Protein AF-A0A820F9A8-F1 (afdb_monomer)

Sequence (80 aa):
MTGSHKEKIEQFVQMVNKRDVNHLDNVLDNNVEKKENSKTIYSNLQEAREFYSIEHETFPKSQFKSIEFKEDDSNKNTAH

Structure (mmCIF, N/CA/C/O backbone):
data_AF-A0A820F9A8-F1
#
_entry.id   AF-A0A820F9A8-F1
#
loop_
_atom_site.group_PDB
_atom_site.id
_atom_site.type_symbol
_atom_site.label_atom_id
_atom_site.label_alt_id
_atom_site.label_comp_id
_atom_site.label_asym_id
_atom_site.label_entity_id
_atom_site.label_seq_id
_atom_site.pdbx_PDB_ins_code
_atom_site.Cartn_x
_atom_site.Cartn_y
_atom_site.Cartn_z
_atom_site.occupancy
_atom_site.B_iso_or_equiv
_atom_site.auth_seq_id
_atom_site.auth_comp_id
_atom_site.auth_asym_id
_atom_site.auth_atom_id
_atom_site.pdbx_PDB_model_num
ATOM 1 N N . MET A 1 1 ? -16.074 7.644 -13.038 1.00 43.62 1 MET A N 1
ATOM 2 C CA . MET A 1 1 ? -15.616 8.214 -11.755 1.00 43.62 1 MET A CA 1
ATOM 3 C C . MET A 1 1 ? -14.143 8.563 -11.909 1.00 43.62 1 MET A C 1
ATOM 5 O O . MET A 1 1 ? -13.312 7.670 -11.867 1.00 43.62 1 MET A O 1
ATOM 9 N N . THR A 1 2 ? -13.815 9.820 -12.203 1.00 48.94 2 THR A N 1
ATOM 10 C CA . THR A 1 2 ? -12.426 10.311 -12.257 1.00 48.94 2 THR A CA 1
ATOM 11 C C . THR A 1 2 ? -12.158 11.070 -10.964 1.00 48.94 2 THR A C 1
ATOM 13 O O . THR A 1 2 ? -12.300 12.288 -10.930 1.00 48.94 2 THR A O 1
ATOM 16 N N . GLY A 1 3 ? -11.873 10.337 -9.884 1.00 55.44 3 GLY A N 1
ATOM 17 C CA . GLY A 1 3 ? -11.350 10.949 -8.662 1.00 55.44 3 GLY A CA 1
ATOM 18 C C . GLY A 1 3 ? -9.988 11.574 -8.960 1.00 55.44 3 GLY A C 1
ATOM 19 O O . GLY A 1 3 ? -9.196 10.996 -9.714 1.00 55.44 3 GLY A O 1
ATOM 20 N N . SER A 1 4 ? -9.742 12.765 -8.425 1.00 74.88 4 SER A N 1
ATOM 21 C CA . SER A 1 4 ? -8.485 13.490 -8.597 1.00 74.88 4 SER A CA 1
ATOM 22 C C . SER A 1 4 ? -7.304 12.632 -8.132 1.00 74.88 4 SER A C 1
ATOM 24 O O . SER A 1 4 ? -7.428 11.815 -7.219 1.00 74.88 4 SER A O 1
ATOM 26 N N . HIS A 1 5 ? -6.129 12.820 -8.736 1.00 76.44 5 HIS A N 1
ATOM 27 C CA . HIS A 1 5 ? -4.899 12.135 -8.322 1.00 76.44 5 HIS A CA 1
ATOM 28 C C . HIS A 1 5 ? -4.636 12.302 -6.813 1.00 76.44 5 HIS A C 1
ATOM 30 O O . HIS A 1 5 ? -4.227 11.359 -6.142 1.00 76.44 5 HIS A O 1
ATOM 36 N N . LYS A 1 6 ? -4.993 13.470 -6.264 1.00 79.19 6 LYS A N 1
ATOM 37 C CA . LYS A 1 6 ? -4.968 13.763 -4.828 1.00 79.19 6 LYS A CA 1
ATOM 38 C C . LYS A 1 6 ? -5.828 12.795 -4.010 1.00 79.19 6 LYS A C 1
ATOM 40 O O . LYS A 1 6 ? -5.340 12.229 -3.038 1.00 79.19 6 LYS A O 1
ATOM 45 N N . GLU A 1 7 ? -7.063 12.540 -4.441 1.00 83.94 7 GLU A N 1
ATOM 46 C CA . GLU A 1 7 ? -7.980 11.629 -3.745 1.00 83.94 7 GLU A CA 1
ATOM 47 C C . GLU A 1 7 ? -7.432 10.199 -3.718 1.00 83.94 7 GLU A C 1
ATOM 49 O O . GLU A 1 7 ? -7.504 9.535 -2.687 1.00 83.94 7 GLU A O 1
ATOM 54 N N . LYS A 1 8 ? -6.820 9.729 -4.815 1.00 84.69 8 LYS A N 1
ATOM 55 C CA . LYS A 1 8 ? -6.180 8.402 -4.850 1.00 84.69 8 LYS A CA 1
ATOM 56 C C . LYS A 1 8 ? -5.035 8.285 -3.845 1.00 84.69 8 LYS A C 1
ATOM 58 O O . LYS A 1 8 ? -4.896 7.252 -3.197 1.00 84.69 8 LYS A O 1
ATOM 63 N N . ILE A 1 9 ? -4.241 9.341 -3.688 1.00 84.88 9 ILE A N 1
ATOM 64 C CA . ILE A 1 9 ? -3.132 9.369 -2.728 1.00 84.88 9 ILE A CA 1
ATOM 65 C C . ILE A 1 9 ? -3.654 9.394 -1.295 1.00 84.88 9 ILE A C 1
ATOM 67 O O . ILE A 1 9 ? -3.147 8.663 -0.447 1.00 84.88 9 ILE A O 1
ATOM 71 N N . GLU A 1 10 ? -4.689 10.183 -1.015 1.00 88.31 10 GLU A N 1
ATOM 72 C CA . GLU A 1 10 ? -5.323 10.196 0.303 1.00 88.31 10 GLU A CA 1
ATOM 73 C C . GLU A 1 10 ? -5.933 8.835 0.652 1.00 88.31 10 GLU A C 1
ATOM 75 O O . GLU A 1 10 ? -5.723 8.338 1.759 1.00 88.31 10 GLU A O 1
ATOM 80 N N . GLN A 1 11 ? -6.624 8.195 -0.296 1.00 89.25 11 GLN A N 1
ATOM 81 C CA . GLN A 1 11 ? -7.152 6.838 -0.133 1.00 89.25 11 GLN A CA 1
ATOM 82 C C . GLN A 1 11 ? -6.029 5.833 0.138 1.00 89.25 11 GLN A C 1
ATOM 84 O O . GLN A 1 11 ? -6.120 5.059 1.089 1.00 89.25 11 GLN A O 1
ATOM 89 N N . PHE A 1 12 ? -4.939 5.895 -0.627 1.00 90.44 12 PHE A N 1
ATOM 90 C CA . PHE A 1 12 ? -3.761 5.060 -0.418 1.00 90.44 12 PHE A CA 1
ATOM 91 C C . PHE A 1 12 ? -3.170 5.228 0.990 1.00 90.44 12 PHE A C 1
ATOM 93 O O . PHE A 1 12 ? -2.997 4.245 1.711 1.00 90.44 12 PHE A O 1
ATOM 100 N N . VAL A 1 13 ? -2.923 6.466 1.429 1.00 89.50 13 VAL A N 1
ATOM 101 C CA . VAL A 1 13 ? -2.369 6.741 2.765 1.00 89.50 13 VAL A CA 1
ATOM 102 C C . VAL A 1 13 ? -3.309 6.255 3.865 1.00 89.50 13 VAL A C 1
ATOM 104 O O . VAL A 1 13 ? -2.854 5.694 4.863 1.00 89.50 13 VAL A O 1
ATOM 107 N N . GLN A 1 14 ? -4.622 6.427 3.696 1.00 90.81 14 GLN A N 1
ATOM 108 C CA . GLN A 1 14 ? -5.603 5.899 4.641 1.00 90.81 14 GLN A CA 1
ATOM 109 C C . GLN A 1 14 ? -5.596 4.370 4.695 1.00 90.81 14 GLN A C 1
ATOM 111 O O . GLN A 1 14 ? -5.647 3.825 5.797 1.00 90.81 14 GLN A O 1
ATOM 116 N N . MET A 1 15 ? -5.529 3.687 3.550 1.00 91.62 15 MET A N 1
ATOM 117 C CA . MET A 1 15 ? -5.479 2.223 3.482 1.00 91.62 15 MET A CA 1
ATOM 118 C C . MET A 1 15 ? -4.233 1.687 4.181 1.00 91.62 15 MET A C 1
ATOM 120 O O . MET A 1 15 ? -4.356 0.847 5.070 1.00 91.62 15 MET A O 1
ATOM 124 N N . VAL A 1 16 ? -3.055 2.241 3.874 1.00 90.19 16 VAL A N 1
ATOM 125 C CA . VAL A 1 16 ? -1.809 1.867 4.555 1.00 90.19 16 VAL A CA 1
ATOM 126 C C . VAL A 1 16 ? -1.937 2.129 6.058 1.00 90.19 16 VAL A C 1
ATOM 128 O O . VAL A 1 16 ? -1.828 1.206 6.849 1.00 90.19 16 VAL A O 1
ATOM 131 N N . ASN A 1 17 ? -2.315 3.331 6.499 1.00 89.62 17 ASN A N 1
ATOM 132 C CA . ASN A 1 17 ? -2.449 3.624 7.936 1.00 89.62 17 ASN A CA 1
ATOM 133 C C . ASN A 1 17 ? -3.461 2.738 8.682 1.00 89.62 17 ASN A C 1
ATOM 135 O O . ASN A 1 17 ? -3.274 2.460 9.868 1.00 89.62 17 ASN A O 1
ATOM 139 N N . LYS A 1 18 ? -4.529 2.293 8.010 1.00 90.75 18 LYS A N 1
ATOM 140 C CA . LYS A 1 18 ? -5.515 1.346 8.555 1.00 90.75 18 LYS A CA 1
ATOM 141 C C . LYS A 1 18 ? -5.045 -0.112 8.505 1.00 90.75 18 LYS A C 1
ATOM 143 O O . LYS A 1 18 ? -5.782 -0.986 8.952 1.00 90.75 18 LYS A O 1
ATOM 148 N N . ARG A 1 19 ? -3.830 -0.370 8.005 1.00 89.25 19 ARG A N 1
ATOM 149 C CA . ARG A 1 19 ? -3.257 -1.700 7.742 1.00 89.25 19 ARG A CA 1
ATOM 150 C C . ARG A 1 19 ? -4.086 -2.513 6.750 1.00 89.25 19 ARG A C 1
ATOM 152 O O . ARG A 1 19 ? -4.042 -3.739 6.745 1.00 89.25 19 ARG A O 1
ATOM 159 N N . ASP A 1 20 ? -4.821 -1.821 5.889 1.00 92.19 20 ASP A N 1
ATOM 160 C CA . ASP A 1 20 ? -5.683 -2.407 4.874 1.00 92.19 20 ASP A CA 1
ATOM 161 C C . ASP A 1 20 ? -4.912 -2.662 3.570 1.00 92.19 20 ASP A C 1
ATOM 163 O O . ASP A 1 20 ? -5.313 -2.274 2.474 1.00 92.19 20 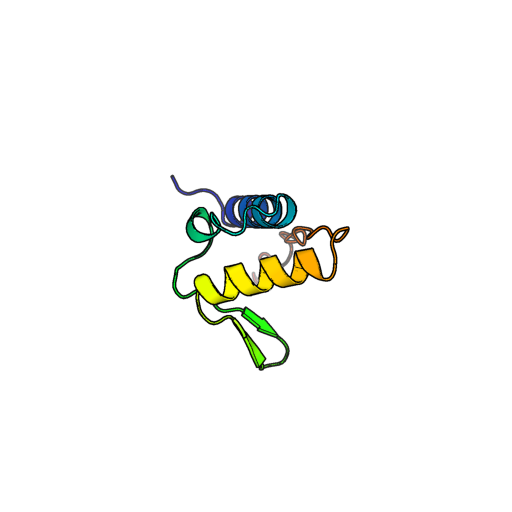ASP A O 1
ATOM 167 N N . VAL A 1 21 ? -3.740 -3.293 3.698 1.00 89.69 21 VAL A N 1
ATOM 168 C CA . VAL A 1 21 ? -2.815 -3.500 2.575 1.00 89.69 21 VAL A CA 1
ATOM 169 C C . VAL A 1 21 ? -3.396 -4.445 1.518 1.00 89.69 21 VAL A C 1
ATOM 171 O O . VAL A 1 21 ? -3.089 -4.329 0.336 1.00 89.69 21 VAL A O 1
ATOM 174 N N . ASN A 1 22 ? -4.310 -5.339 1.901 1.00 90.81 22 ASN A N 1
ATOM 175 C CA . ASN A 1 22 ? -4.952 -6.278 0.977 1.00 90.81 22 ASN A CA 1
ATOM 176 C C . ASN A 1 22 ? -5.800 -5.585 -0.096 1.00 90.81 22 ASN A C 1
ATOM 178 O O . ASN A 1 22 ? -5.933 -6.127 -1.186 1.00 90.81 22 ASN A O 1
ATOM 182 N N . HIS A 1 23 ? -6.307 -4.383 0.182 1.00 91.69 23 HIS A N 1
ATOM 183 C CA . HIS A 1 23 ? -7.173 -3.625 -0.723 1.00 91.69 23 HIS A CA 1
ATOM 184 C C . HIS A 1 23 ? -6.435 -2.522 -1.494 1.00 91.69 23 HIS A C 1
ATOM 186 O O . HIS A 1 23 ? -7.069 -1.640 -2.077 1.00 91.69 23 HIS A O 1
ATOM 192 N N . LEU A 1 24 ? -5.096 -2.563 -1.524 1.00 90.62 24 LEU A N 1
ATOM 193 C CA . LEU A 1 24 ? -4.290 -1.596 -2.275 1.00 90.62 24 LEU A CA 1
ATOM 194 C C . LEU A 1 24 ? -4.546 -1.619 -3.790 1.00 90.62 24 LEU A C 1
ATOM 196 O O . LEU A 1 24 ? -4.271 -0.618 -4.440 1.00 90.62 24 LEU A O 1
ATOM 200 N N . ASP A 1 25 ? -5.122 -2.683 -4.357 1.00 92.56 25 ASP A N 1
ATOM 201 C CA . ASP A 1 25 ? -5.534 -2.743 -5.773 1.00 92.56 25 ASP A CA 1
ATOM 202 C C . ASP A 1 25 ? -6.626 -1.729 -6.138 1.00 92.56 25 ASP A C 1
ATOM 204 O O . ASP A 1 25 ? -6.783 -1.379 -7.305 1.00 92.56 25 ASP A O 1
ATOM 208 N N . ASN A 1 26 ? -7.355 -1.201 -5.149 1.00 90.06 26 ASN A N 1
ATOM 209 C CA . ASN A 1 26 ? -8.331 -0.137 -5.382 1.00 90.06 26 ASN A CA 1
ATOM 210 C C . ASN A 1 26 ? -7.675 1.195 -5.784 1.00 90.06 26 ASN A C 1
ATOM 212 O O . ASN A 1 26 ? -8.338 2.072 -6.341 1.00 90.06 26 ASN A O 1
ATOM 216 N N . VAL A 1 27 ? -6.391 1.376 -5.458 1.00 89.75 27 VAL A N 1
ATOM 217 C CA . VAL A 1 27 ? -5.664 2.645 -5.623 1.00 89.75 27 VAL A CA 1
ATOM 218 C C . VAL A 1 27 ? -4.337 2.501 -6.369 1.00 89.75 27 VAL A C 1
ATOM 220 O O . VAL A 1 27 ? -3.879 3.486 -6.947 1.00 89.75 27 VAL A O 1
ATOM 223 N N . LEU A 1 28 ? -3.744 1.304 -6.391 1.00 89.81 28 LEU A N 1
ATOM 224 C CA . LEU A 1 28 ? -2.505 0.968 -7.090 1.00 89.81 28 LEU A CA 1
ATOM 225 C C . LEU A 1 28 ? -2.767 -0.006 -8.241 1.00 89.81 28 LEU A C 1
ATOM 227 O O . LEU A 1 28 ? -3.532 -0.958 -8.110 1.00 89.81 28 LEU A O 1
ATOM 231 N N . ASP A 1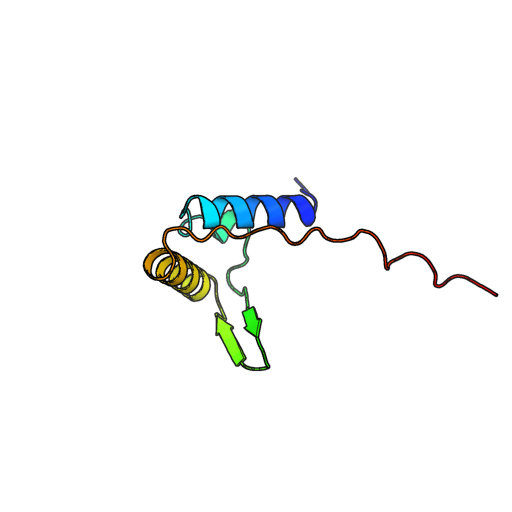 29 ? -2.056 0.195 -9.346 1.00 90.44 29 ASP A N 1
ATOM 232 C CA . ASP A 1 29 ? -2.050 -0.735 -10.470 1.00 90.44 29 ASP A CA 1
ATOM 233 C C . ASP A 1 29 ? -1.217 -1.997 -10.173 1.00 90.44 29 ASP A C 1
ATOM 235 O O . ASP A 1 29 ? -0.281 -1.991 -9.371 1.00 90.44 29 ASP A O 1
ATOM 239 N N . ASN A 1 30 ? -1.509 -3.094 -10.882 1.00 91.38 30 ASN A N 1
ATOM 240 C CA . ASN A 1 30 ? -0.782 -4.363 -10.728 1.00 91.38 30 ASN A CA 1
ATOM 241 C C . ASN A 1 30 ? 0.728 -4.247 -11.014 1.00 91.38 30 ASN A C 1
ATOM 243 O O . ASN A 1 30 ? 1.518 -5.000 -10.447 1.00 91.38 30 ASN A O 1
ATOM 247 N N . ASN A 1 31 ? 1.122 -3.308 -11.877 1.00 93.25 31 ASN A N 1
ATOM 248 C CA . ASN A 1 31 ? 2.503 -3.024 -12.276 1.00 93.25 31 ASN A CA 1
ATOM 249 C C . ASN A 1 31 ? 3.115 -1.829 -11.521 1.00 93.25 31 ASN A C 1
ATOM 251 O O . ASN A 1 31 ? 4.046 -1.202 -12.029 1.00 93.25 31 ASN A O 1
ATOM 255 N N . VAL A 1 32 ? 2.574 -1.475 -10.350 1.00 91.75 32 VAL A N 1
ATOM 256 C CA . VAL A 1 32 ? 3.116 -0.394 -9.520 1.00 91.75 32 VAL A CA 1
ATOM 257 C C . VAL A 1 32 ? 4.577 -0.664 -9.155 1.00 91.75 32 VAL A C 1
ATOM 259 O O . VAL A 1 32 ? 4.939 -1.758 -8.729 1.00 91.75 32 VAL A O 1
ATOM 262 N N . GLU A 1 33 ? 5.414 0.361 -9.277 1.00 94.06 33 GLU A N 1
ATOM 263 C CA . GLU A 1 33 ? 6.831 0.290 -8.944 1.00 94.06 33 GLU A CA 1
ATOM 264 C C . GLU A 1 33 ? 7.203 1.437 -8.001 1.00 94.06 33 GLU A C 1
ATOM 266 O O . GLU A 1 33 ? 6.844 2.594 -8.233 1.00 94.06 33 GLU A O 1
ATOM 271 N N . LYS A 1 34 ? 7.967 1.126 -6.951 1.00 90.25 34 LYS A N 1
ATOM 272 C CA . LYS A 1 34 ? 8.625 2.126 -6.106 1.00 90.25 34 LYS A CA 1
ATOM 273 C C . LYS A 1 34 ? 10.127 1.986 -6.256 1.00 90.25 34 LYS A C 1
ATOM 275 O O . LYS A 1 34 ? 10.692 0.931 -5.977 1.00 90.25 34 LYS A O 1
ATOM 280 N N . LYS A 1 35 ? 10.777 3.083 -6.636 1.00 90.69 35 LYS A N 1
ATOM 281 C CA . LYS A 1 35 ? 12.235 3.208 -6.698 1.00 90.69 35 LYS A CA 1
ATOM 282 C C . LYS A 1 35 ? 12.718 4.224 -5.674 1.00 90.69 35 LYS A C 1
ATOM 284 O O . LYS A 1 35 ? 12.158 5.309 -5.563 1.00 90.69 35 LYS A O 1
ATOM 289 N N . GLU A 1 36 ? 13.783 3.888 -4.962 1.00 88.88 36 GLU A N 1
ATOM 290 C CA . GLU A 1 36 ? 14.463 4.776 -4.023 1.00 88.88 36 GLU A CA 1
ATOM 291 C C . GLU A 1 36 ? 15.973 4.655 -4.240 1.00 88.88 36 GLU A C 1
ATOM 293 O O . GLU A 1 36 ? 16.512 3.551 -4.258 1.00 88.88 36 GLU A O 1
ATOM 298 N N . ASN A 1 37 ? 16.671 5.777 -4.450 1.00 88.88 37 ASN A N 1
ATOM 299 C CA . ASN A 1 37 ? 18.122 5.798 -4.701 1.00 88.88 37 ASN A CA 1
ATOM 300 C C . ASN A 1 37 ? 18.577 4.805 -5.795 1.00 88.88 37 ASN A C 1
ATOM 302 O O . ASN A 1 37 ? 19.552 4.073 -5.621 1.00 88.88 37 ASN A O 1
ATOM 306 N N . SER A 1 38 ? 17.840 4.746 -6.910 1.00 88.44 38 SER A N 1
ATOM 307 C CA . SER A 1 38 ? 18.068 3.811 -8.028 1.00 88.44 38 SER A CA 1
ATOM 308 C C . SER A 1 38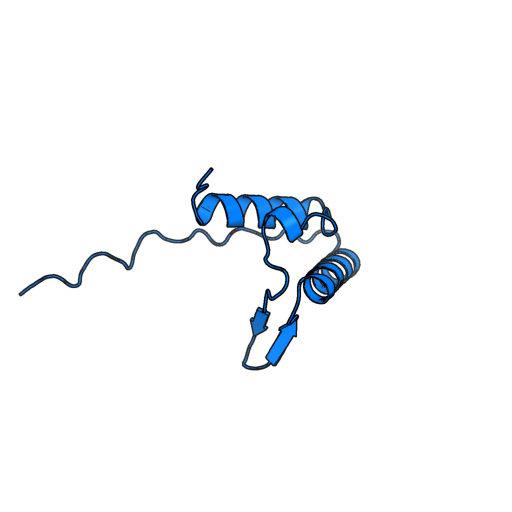 ? 17.930 2.320 -7.684 1.00 88.44 38 SER A C 1
ATOM 310 O O . SER A 1 38 ? 18.269 1.473 -8.508 1.00 88.44 38 SER A O 1
ATOM 312 N N . LYS A 1 39 ? 17.404 1.979 -6.503 1.00 91.25 39 LYS A N 1
ATOM 313 C CA . LYS A 1 39 ? 17.018 0.615 -6.131 1.00 91.25 39 LYS A CA 1
ATOM 314 C C . LYS A 1 39 ? 15.509 0.460 -6.230 1.00 91.25 39 LYS A C 1
ATOM 316 O O . LYS A 1 39 ? 14.760 1.305 -5.742 1.00 91.25 39 LYS A O 1
ATOM 321 N N . THR A 1 40 ? 15.066 -0.630 -6.842 1.00 92.50 40 THR A N 1
ATOM 322 C CA . THR A 1 40 ? 13.656 -1.021 -6.818 1.00 92.50 40 THR A CA 1
ATOM 323 C C . THR A 1 40 ? 13.326 -1.566 -5.432 1.00 92.50 40 THR A C 1
ATOM 325 O O . THR A 1 40 ? 13.976 -2.497 -4.964 1.00 92.50 40 THR A O 1
ATOM 328 N N . ILE A 1 41 ? 12.348 -0.949 -4.773 1.00 93.69 41 ILE A N 1
ATOM 329 C CA . ILE A 1 41 ? 11.810 -1.372 -3.475 1.00 93.69 41 ILE A CA 1
ATOM 330 C C . ILE A 1 41 ? 10.724 -2.429 -3.682 1.00 93.69 41 ILE A C 1
ATOM 332 O O . ILE A 1 41 ? 10.726 -3.447 -3.004 1.00 93.69 41 ILE A O 1
ATOM 33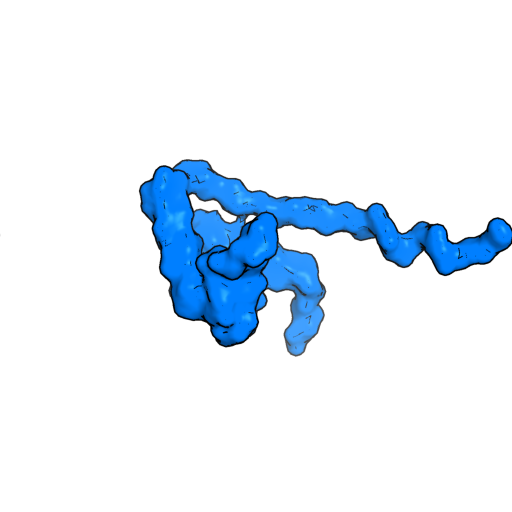6 N N . TYR A 1 42 ? 9.828 -2.192 -4.639 1.00 94.81 42 TYR A N 1
ATOM 337 C CA . TYR A 1 42 ? 8.860 -3.163 -5.148 1.00 94.81 42 TYR A CA 1
ATOM 338 C C . TYR A 1 42 ? 8.546 -2.850 -6.613 1.00 94.81 42 TYR A C 1
ATOM 340 O O . TYR A 1 42 ? 8.692 -1.703 -7.046 1.00 94.81 42 TYR A O 1
ATOM 348 N N . SER A 1 43 ? 8.127 -3.862 -7.367 1.00 94.56 43 SER A N 1
ATOM 349 C CA . SER A 1 43 ? 7.897 -3.817 -8.820 1.00 94.56 43 SER A CA 1
ATOM 350 C C . SER A 1 43 ? 6.501 -4.273 -9.247 1.00 94.56 43 SER A C 1
ATOM 352 O O . SER A 1 43 ? 6.164 -4.234 -10.432 1.00 94.56 43 SER A O 1
ATOM 354 N N . ASN A 1 44 ? 5.693 -4.731 -8.295 1.00 95.69 44 ASN A N 1
ATOM 355 C CA . ASN A 1 44 ? 4.316 -5.128 -8.527 1.00 95.69 44 ASN A CA 1
ATOM 356 C C . ASN A 1 44 ? 3.463 -4.924 -7.269 1.00 95.69 44 ASN A C 1
ATOM 358 O O . ASN A 1 44 ? 3.969 -4.676 -6.170 1.00 95.69 44 ASN A O 1
ATOM 362 N N . LEU A 1 45 ? 2.147 -5.060 -7.437 1.00 94.19 45 LEU A N 1
ATOM 363 C CA . LEU A 1 45 ? 1.183 -4.885 -6.355 1.00 94.19 45 LEU A CA 1
ATOM 364 C C . LEU A 1 45 ? 1.404 -5.863 -5.192 1.00 94.19 45 LEU 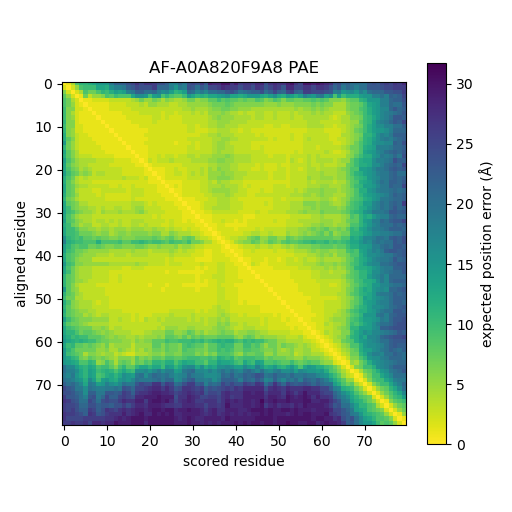A C 1
ATOM 366 O O . LEU A 1 45 ? 1.245 -5.468 -4.041 1.00 94.19 45 LEU A O 1
ATOM 370 N N . GLN A 1 46 ? 1.761 -7.121 -5.459 1.00 95.12 46 GLN A N 1
ATOM 371 C CA . GLN A 1 46 ? 1.971 -8.108 -4.398 1.00 95.12 46 GLN A CA 1
ATOM 372 C C . GLN A 1 46 ? 3.154 -7.716 -3.503 1.00 95.12 46 GLN A C 1
ATOM 374 O O . GLN A 1 46 ? 2.988 -7.632 -2.288 1.00 95.12 46 GLN A O 1
ATOM 379 N N . GLU A 1 47 ? 4.286 -7.354 -4.105 1.00 95.12 47 GLU A N 1
ATOM 380 C CA . GLU A 1 47 ? 5.461 -6.852 -3.385 1.00 95.12 47 GLU A CA 1
ATOM 381 C C . GLU A 1 47 ? 5.152 -5.552 -2.624 1.00 95.12 47 GLU A C 1
ATOM 383 O O . GLU A 1 47 ? 5.641 -5.351 -1.513 1.00 95.12 47 GLU A O 1
ATOM 388 N N . ALA A 1 48 ? 4.302 -4.676 -3.174 1.00 94.06 48 ALA A N 1
ATOM 389 C CA . ALA A 1 48 ? 3.854 -3.478 -2.467 1.00 94.06 48 ALA A CA 1
ATOM 390 C C . ALA A 1 48 ? 3.071 -3.835 -1.190 1.00 94.06 48 ALA A C 1
ATOM 392 O O . ALA A 1 48 ? 3.320 -3.255 -0.132 1.00 94.06 48 ALA A O 1
ATOM 393 N N . ARG A 1 49 ? 2.156 -4.813 -1.257 1.00 94.44 49 ARG A N 1
ATOM 394 C CA . ARG A 1 49 ? 1.397 -5.289 -0.086 1.00 94.44 49 ARG A CA 1
ATOM 395 C C . ARG A 1 49 ? 2.320 -5.849 0.994 1.00 94.44 49 ARG A C 1
ATOM 397 O O . ARG A 1 49 ? 2.164 -5.499 2.163 1.00 94.44 49 ARG A O 1
ATOM 404 N N . GLU A 1 50 ? 3.286 -6.676 0.600 1.00 94.44 50 GLU A N 1
ATOM 405 C CA . GLU A 1 50 ? 4.281 -7.247 1.513 1.00 94.44 50 GLU A CA 1
ATOM 406 C C . GLU A 1 50 ? 5.130 -6.154 2.167 1.00 94.44 50 GLU A C 1
ATOM 408 O O . GLU A 1 50 ? 5.279 -6.141 3.389 1.00 94.44 50 GLU A O 1
ATOM 413 N N . PHE A 1 51 ? 5.605 -5.184 1.382 1.00 93.44 51 PHE A N 1
ATOM 414 C CA . PHE A 1 51 ? 6.388 -4.057 1.883 1.00 93.44 51 PHE A CA 1
ATOM 415 C C . PHE A 1 51 ? 5.646 -3.284 2.982 1.00 93.44 51 PHE A C 1
ATOM 417 O O . PHE A 1 51 ? 6.190 -3.078 4.067 1.00 93.44 51 PHE A O 1
ATOM 424 N N . TYR A 1 52 ? 4.392 -2.885 2.738 1.00 91.69 52 TYR A N 1
ATOM 425 C CA . TYR A 1 52 ? 3.620 -2.136 3.736 1.00 91.69 52 TYR A CA 1
ATOM 426 C C . TYR A 1 52 ? 3.226 -2.994 4.944 1.00 91.69 52 TYR A C 1
ATOM 428 O O . TYR A 1 52 ? 3.147 -2.470 6.054 1.00 91.69 52 TYR A O 1
ATOM 436 N N . SER A 1 53 ? 3.035 -4.307 4.770 1.00 92.00 53 SER A N 1
ATOM 437 C CA . SER A 1 53 ? 2.840 -5.227 5.897 1.00 92.00 53 SER A CA 1
ATOM 438 C C . SER A 1 53 ? 4.065 -5.240 6.816 1.00 92.00 53 SER A C 1
ATOM 440 O O . SER A 1 53 ? 3.935 -4.987 8.014 1.00 92.00 53 SER A O 1
ATOM 442 N N . ILE A 1 54 ? 5.260 -5.433 6.244 1.00 92.19 54 ILE A N 1
ATOM 443 C CA . ILE A 1 54 ? 6.530 -5.465 6.986 1.00 92.19 54 ILE A CA 1
ATOM 444 C C . ILE A 1 54 ? 6.807 -4.115 7.660 1.00 92.19 54 ILE A C 1
ATOM 446 O O . ILE A 1 54 ? 7.233 -4.075 8.815 1.00 92.19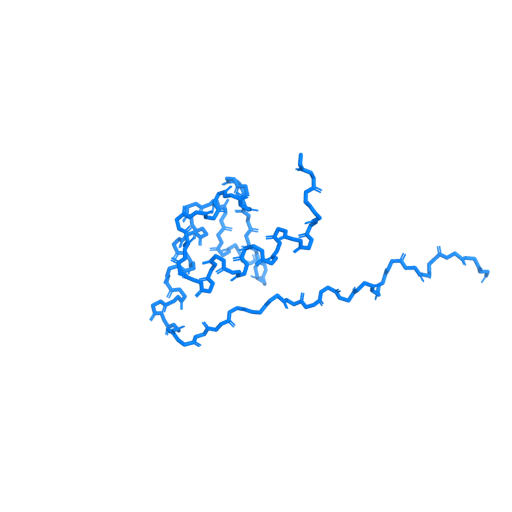 54 ILE A O 1
ATOM 450 N N . GLU A 1 55 ? 6.533 -2.997 6.983 1.00 89.69 55 GLU A N 1
ATOM 451 C CA . GLU A 1 55 ? 6.662 -1.652 7.562 1.00 89.69 55 GLU A CA 1
ATOM 452 C C . GLU A 1 55 ? 5.788 -1.476 8.811 1.00 89.69 55 GLU A C 1
ATOM 454 O O . GLU A 1 55 ? 6.236 -0.890 9.797 1.00 89.69 55 GLU A O 1
ATOM 459 N N . HIS A 1 56 ? 4.561 -2.006 8.822 1.00 88.19 56 HIS A N 1
ATOM 460 C CA . HIS A 1 56 ? 3.699 -1.946 10.005 1.00 88.19 56 HIS A CA 1
ATOM 461 C C . HIS A 1 56 ? 4.139 -2.873 11.133 1.00 88.19 56 HIS A C 1
ATOM 463 O O . HIS A 1 56 ? 3.954 -2.524 12.300 1.00 88.19 56 HIS A O 1
ATOM 469 N N . GLU A 1 57 ? 4.706 -4.033 10.812 1.00 88.44 57 GLU A N 1
ATOM 470 C CA . GLU A 1 57 ? 5.303 -4.917 11.815 1.00 88.44 57 GLU A CA 1
ATOM 471 C C . GLU A 1 57 ? 6.548 -4.277 12.441 1.00 88.44 57 GLU A C 1
ATOM 473 O O . GLU A 1 57 ? 6.708 -4.291 13.662 1.00 88.44 57 GLU A O 1
ATOM 478 N N . THR A 1 58 ? 7.384 -3.643 11.618 1.00 90.62 58 THR A N 1
ATOM 479 C CA . THR A 1 58 ? 8.627 -2.984 12.045 1.00 90.62 58 THR A CA 1
ATOM 480 C C . THR A 1 58 ? 8.345 -1.696 12.819 1.00 90.62 58 THR A C 1
ATOM 482 O O . THR A 1 58 ? 8.955 -1.434 13.858 1.00 90.62 58 THR A O 1
ATOM 485 N N . PHE A 1 59 ? 7.385 -0.896 12.350 1.00 86.88 59 PHE A N 1
ATOM 486 C CA . PHE A 1 59 ? 7.034 0.403 12.919 1.00 86.88 59 PHE A CA 1
ATOM 487 C C . PHE A 1 59 ? 5.530 0.499 13.234 1.00 86.88 59 PHE A C 1
ATOM 489 O O . PHE A 1 59 ? 4.792 1.262 12.604 1.00 86.88 59 PHE A O 1
ATOM 496 N N . PRO A 1 60 ? 5.042 -0.188 14.283 1.00 81.31 60 PRO A N 1
ATOM 497 C CA . PRO A 1 60 ? 3.607 -0.323 14.562 1.00 81.31 60 PRO A CA 1
ATOM 498 C C . PRO A 1 60 ? 2.891 0.983 14.930 1.00 81.31 60 PRO A C 1
ATOM 500 O O . PRO A 1 60 ? 1.660 1.033 14.879 1.00 81.31 60 PRO A O 1
ATOM 503 N N . LYS A 1 61 ? 3.646 2.023 15.310 1.00 82.44 61 LYS A N 1
ATOM 504 C CA . LYS A 1 61 ? 3.153 3.376 15.626 1.00 82.44 61 LYS A CA 1
ATOM 505 C C . LYS A 1 61 ? 3.377 4.383 14.492 1.00 82.44 61 LYS A C 1
ATOM 507 O O . LYS A 1 61 ? 2.994 5.540 14.645 1.00 82.44 61 LYS A O 1
ATOM 512 N N . SER A 1 62 ? 4.035 3.980 13.403 1.00 80.69 62 SER A N 1
ATOM 513 C CA . SER A 1 62 ? 4.286 4.876 12.277 1.00 80.69 62 SER A CA 1
ATOM 514 C C . SER A 1 62 ? 2.981 5.178 11.555 1.00 80.69 62 SER A C 1
ATOM 516 O O . SER A 1 62 ? 2.157 4.289 11.336 1.00 80.69 62 SER A O 1
ATOM 518 N N . GLN A 1 63 ? 2.796 6.448 11.206 1.00 81.69 63 GLN A N 1
ATOM 519 C CA . GLN A 1 63 ? 1.714 6.891 10.344 1.00 81.69 63 GLN A CA 1
ATOM 520 C C . GLN A 1 63 ? 2.322 7.510 9.096 1.00 81.69 63 GLN A C 1
ATOM 522 O O . GLN A 1 63 ? 3.095 8.469 9.172 1.00 81.69 63 GLN A O 1
ATOM 527 N N . PHE A 1 64 ? 1.933 6.975 7.948 1.00 81.56 64 PHE A N 1
ATOM 528 C CA . PHE A 1 64 ? 2.223 7.570 6.661 1.00 81.56 64 PHE A CA 1
ATOM 529 C C . PHE A 1 64 ? 1.433 8.869 6.550 1.00 81.56 64 PHE A C 1
ATOM 531 O O . PHE A 1 64 ? 0.244 8.929 6.869 1.00 81.56 64 PHE A O 1
ATOM 538 N N . LYS A 1 65 ? 2.103 9.930 6.118 1.00 76.62 65 LYS A N 1
ATOM 539 C CA 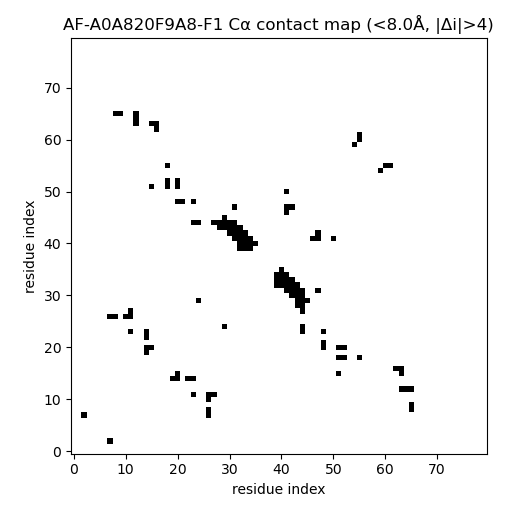. LYS A 1 65 ? 1.462 11.208 5.828 1.00 76.62 65 LYS A CA 1
ATOM 540 C C . LYS A 1 65 ? 1.460 11.389 4.324 1.00 76.62 65 LYS A C 1
ATOM 542 O O . LYS A 1 65 ? 2.488 11.177 3.682 1.00 76.62 65 LYS A O 1
ATOM 547 N N . SER A 1 66 ? 0.322 11.800 3.778 1.00 68.50 66 SER A N 1
ATOM 548 C CA . SER A 1 66 ? 0.287 12.368 2.438 1.00 68.50 66 SER A CA 1
ATOM 549 C C . SER A 1 66 ? 1.215 13.574 2.471 1.00 68.50 66 SER A C 1
ATOM 551 O O . SER A 1 66 ? 1.000 14.489 3.267 1.00 68.50 66 SER A O 1
ATOM 553 N N . ILE A 1 67 ? 2.282 13.558 1.678 1.00 63.34 67 ILE A N 1
ATOM 554 C CA . ILE A 1 67 ? 3.051 14.779 1.467 1.00 63.34 67 ILE A CA 1
ATOM 555 C C . ILE A 1 67 ? 2.058 15.727 0.799 1.00 63.34 67 ILE A C 1
ATOM 557 O O . ILE A 1 67 ? 1.476 15.364 -0.225 1.00 63.34 67 ILE A O 1
ATOM 561 N N . GLU A 1 68 ? 1.779 16.877 1.416 1.00 51.94 68 GLU A N 1
ATOM 562 C CA . GLU A 1 68 ? 0.990 17.907 0.751 1.00 51.94 68 GLU A CA 1
ATOM 563 C C . GLU A 1 68 ? 1.676 18.188 -0.585 1.00 51.94 68 GLU A C 1
ATOM 565 O O . GLU A 1 68 ? 2.808 18.677 -0.627 1.00 51.94 68 GLU A O 1
ATOM 570 N N . PHE A 1 69 ? 1.010 17.818 -1.680 1.00 49.62 69 PHE A N 1
ATOM 571 C CA . PHE A 1 69 ? 1.364 18.321 -2.992 1.00 49.62 69 PHE A CA 1
ATOM 572 C C . PHE A 1 69 ? 1.153 19.821 -2.888 1.00 49.62 69 PHE A C 1
ATOM 574 O O . PHE A 1 69 ? 0.016 20.287 -2.910 1.00 49.62 69 PHE A O 1
ATOM 581 N N . LYS A 1 70 ? 2.235 20.576 -2.694 1.00 44.12 70 LYS A N 1
ATOM 582 C CA . LYS A 1 70 ? 2.191 22.008 -2.945 1.00 44.12 70 LYS A CA 1
ATOM 583 C C . LYS A 1 70 ? 1.738 22.145 -4.395 1.00 44.12 70 LYS A C 1
ATOM 585 O O . LYS A 1 70 ? 2.465 21.735 -5.296 1.00 44.12 70 LYS A O 1
ATOM 590 N N . GLU A 1 71 ? 0.542 22.673 -4.624 1.00 42.53 71 GLU A N 1
ATOM 591 C CA . GLU A 1 71 ? 0.064 23.108 -5.944 1.00 42.53 71 GLU A CA 1
ATOM 592 C C . GLU A 1 71 ? 0.851 24.349 -6.429 1.00 42.53 71 GLU A C 1
ATOM 594 O O . GLU A 1 71 ? 0.284 25.304 -6.942 1.00 42.53 71 GLU A O 1
ATOM 599 N N . ASP A 1 72 ? 2.176 24.352 -6.265 1.00 46.44 72 ASP A N 1
ATOM 600 C CA . ASP A 1 72 ? 3.057 25.503 -6.471 1.00 46.44 72 ASP A CA 1
ATOM 601 C C . ASP A 1 72 ? 4.353 25.043 -7.163 1.00 46.44 72 ASP A C 1
ATOM 603 O O . ASP A 1 72 ? 5.418 25.032 -6.562 1.00 46.44 72 ASP A O 1
ATOM 607 N N . ASP A 1 73 ? 4.244 24.569 -8.412 1.00 43.09 73 ASP A N 1
ATOM 608 C CA . ASP A 1 73 ? 5.283 24.780 -9.449 1.00 43.09 73 ASP A CA 1
ATOM 609 C C . ASP A 1 73 ? 4.777 24.487 -10.884 1.00 43.09 73 ASP A C 1
ATOM 611 O O . ASP A 1 73 ? 5.5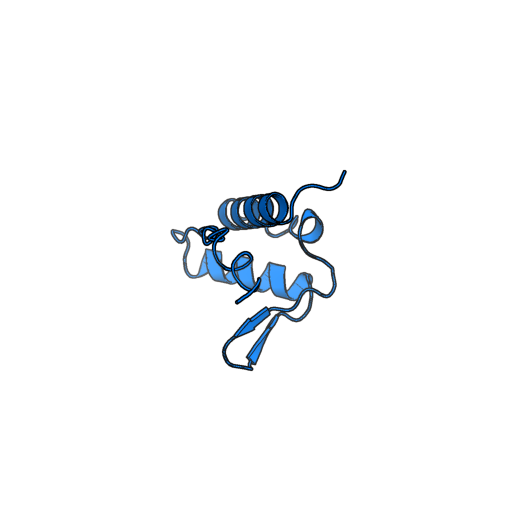02 24.044 -11.770 1.00 43.09 73 ASP A O 1
ATOM 615 N N . SER A 1 74 ? 3.484 24.706 -11.154 1.00 46.12 74 SER A N 1
ATOM 616 C CA . SER A 1 74 ? 2.929 24.628 -12.521 1.00 46.12 74 SER A CA 1
ATOM 617 C C . SER A 1 74 ? 2.335 25.944 -13.012 1.00 46.12 74 SER A C 1
ATOM 619 O O . SER A 1 74 ? 1.524 25.943 -13.934 1.00 46.12 74 SER A O 1
ATOM 621 N N . ASN A 1 75 ? 2.760 27.088 -12.458 1.00 45.62 75 ASN A N 1
ATOM 622 C CA . ASN A 1 75 ? 2.433 28.371 -13.075 1.00 45.62 75 ASN A CA 1
ATOM 623 C C . ASN A 1 75 ? 3.451 29.493 -12.799 1.00 45.62 75 ASN A C 1
ATOM 625 O O . ASN A 1 75 ? 3.182 30.409 -12.026 1.00 45.62 75 ASN A O 1
ATOM 629 N N . LYS A 1 76 ? 4.603 29.453 -13.486 1.00 43.22 76 LYS A N 1
ATOM 630 C CA . LYS A 1 76 ? 5.207 30.643 -14.126 1.00 43.22 76 LYS A CA 1
ATOM 631 C C . LYS A 1 76 ? 6.315 30.253 -15.118 1.00 43.22 76 LYS A C 1
ATOM 633 O O . LYS A 1 76 ? 7.479 30.592 -14.957 1.00 43.22 76 LYS A O 1
ATOM 638 N N . ASN A 1 77 ? 5.931 29.590 -16.207 1.00 46.25 77 ASN A N 1
ATOM 639 C CA . ASN A 1 77 ? 6.629 29.769 -17.481 1.00 46.25 77 ASN A CA 1
ATOM 640 C C . ASN A 1 77 ? 5.635 30.326 -18.502 1.00 46.25 77 ASN A C 1
ATOM 642 O O . ASN A 1 77 ? 5.117 29.607 -19.348 1.00 46.25 77 ASN A O 1
ATOM 646 N N . THR A 1 78 ? 5.348 31.619 -18.369 1.00 44.72 78 THR A N 1
ATOM 647 C CA . THR A 1 78 ? 4.763 32.427 -19.440 1.00 44.72 78 THR A CA 1
ATOM 648 C C . THR A 1 78 ? 5.302 33.853 -19.341 1.00 44.72 78 THR A C 1
ATOM 650 O O . THR A 1 78 ? 4.860 34.626 -18.496 1.00 44.72 78 THR A O 1
ATOM 653 N N . ALA A 1 79 ? 6.246 34.139 -20.244 1.00 42.09 79 ALA A N 1
ATOM 654 C CA . ALA A 1 79 ? 6.520 35.410 -20.924 1.00 42.09 79 ALA A CA 1
ATOM 655 C C . ALA A 1 79 ? 6.913 36.655 -20.093 1.00 42.09 79 ALA A C 1
ATOM 657 O O . ALA A 1 79 ? 6.047 37.353 -19.573 1.00 42.09 79 ALA A O 1
ATOM 658 N N . HIS A 1 80 ? 8.205 37.014 -20.099 1.00 36.34 80 HIS A N 1
ATOM 659 C CA . HIS A 1 80 ? 8.786 38.067 -20.961 1.00 36.34 80 HIS A CA 1
ATOM 660 C C . HIS A 1 80 ? 10.319 38.029 -20.876 1.00 36.34 80 HIS A C 1
ATOM 662 O O . HIS A 1 80 ? 10.831 37.886 -19.743 1.00 36.34 80 HIS A O 1
#

InterPro domains:
  IPR032710 NTF2-like domain superfamily [SSF54427] (1-73)

Nearest PDB structures (foldseek):
  4r9k-assembly1_A  TM=7.033E-01  e=1.107E+00  Rhodococcus erythropolis
  5jpu-assembly1_B  TM=7.324E-01  e=1.338E+00  Rhodococcus erythropolis
  4xdw-assembly2_F  TM=6.772E-01  e=1.518E+00  Rhodococcus erythropolis
  1nww-asse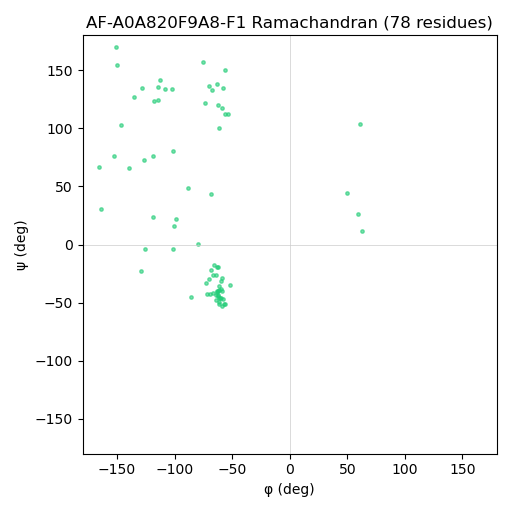mbly1_A  TM=6.835E-01  e=1.954E+00  Rhodococcus erythropolis
  6nr9-assembly1_1  TM=4.748E-01  e=2.853E+00  Homo sapiens

Mean predicted aligned error: 9.15 Å

Radius of gyration: 15.4 Å; Cα contacts (8 Å, |Δi|>4): 66; chains: 1; bounding box: 34×46×37 Å

Organism: NCBI:txid433720

pLDDT: mean 79.98, std 18.17, range [36.34, 95.69]

Secondary structure (DSSP, 8-state):
----HHHHHHHHHHHHHTT-GGGGGGTS-TT--EEETTEEEESSHHHHHHHHHHHHHH-TT---------S-SSS-----

Foldseek 3Di:
DDDDLVVLLVVQLVCLQVLVLVPNVVRDPQQDWDDDPNDTCDGGSVSSSVSSNVVCVVPVPDGDDDPPPPPPDPDDPDDD

Solvent-accessible surface area (backbone atoms only — not comparable to full-atom values): 5118 Å² total; per-residue (Å²): 136,85,73,52,74,65,54,44,49,50,52,44,35,50,31,52,62,69,68,41,41,90,60,42,70,82,64,42,54,70,74,37,67,44,72,56,95,92,38,76,78,28,65,25,42,66,49,45,33,50,50,56,49,50,48,43,72,76,37,73,84,66,70,71,69,72,75,78,76,70,93,75,84,87,82,86,91,75,90,134